Protein AF-A0A843E0F0-F1 (afdb_monomer_lite)

Secondary structure (DSSP, 8-state):
----------TTTTGGGSPPPP-B--STTS-HHHHHHHHHHT-S------S-----S-SS--HHHHHHHHH-HHHHHTS-HHHHHHHHHHHHHHHHHHHH-BB-S---EEEEE--HHHHHHHHH-S----SSPP--BSSHHHHHHHTT--TTS--EEEEE-PPTT-B----

Radius of gyration: 18.79 Å; chains: 1; bounding box: 56×52×40 Å

Sequence (171 aa):
MERCVSEPYSPYSFLEQMPPHPSFTFRDELTQEEREAVAGYQDMGFVQHKWNVTPPDATHPNCSVINSFLRFAEFREELSDADYDMCLELISLIDSAIQKSVIKDDLTVIRGLSDSRWFETFREKSIISDFAFGSFSLSPDAACRYAGLNASEQKVLVTYDPPAGSHELYM

pLDDT: mean 70.79, std 19.68, range [27.2, 95.5]

Foldseek 3Di:
DDDDDDDDDDPCVVVVPDDPDFDKQDPPPADPLLVVLVVQQPDPDPDPDDPDDDDPPDPADYVVLLLCVQADPVSLVPDDPVNNVRSVVSVVSPVVQLLSMFGQDWAKWKAKAPDCVVVVVVVPDPDDDRRGDDDTHSDLVVNCVVNVHDPPDDIDMDIDTDDGGGRGDDD

Structure (mmCIF, N/CA/C/O backbone):
data_AF-A0A843E0F0-F1
#
_entry.id   AF-A0A843E0F0-F1
#
loop_
_atom_site.group_PDB
_atom_site.id
_atom_site.type_symbol
_atom_site.label_atom_id
_atom_site.label_alt_id
_atom_site.label_comp_id
_atom_site.label_asym_id
_atom_site.label_entity_id
_atom_site.label_seq_id
_atom_site.pdbx_PDB_ins_code
_atom_site.Cartn_x
_atom_site.Cartn_y
_atom_site.Cartn_z
_atom_site.occupancy
_atom_site.B_iso_or_equiv
_atom_site.auth_seq_id
_atom_site.auth_comp_id
_atom_site.auth_asym_id
_atom_site.auth_atom_id
_atom_site.pdbx_PDB_model_num
ATOM 1 N N . MET A 1 1 ? -39.943 -34.989 -0.134 1.00 38.34 1 MET A N 1
ATOM 2 C CA . MET A 1 1 ? -39.347 -34.014 -1.073 1.00 38.34 1 MET A CA 1
ATOM 3 C C . MET A 1 1 ? -39.649 -32.633 -0.534 1.00 38.34 1 MET A C 1
ATOM 5 O O . MET A 1 1 ? -40.706 -32.088 -0.824 1.00 38.34 1 MET A O 1
ATOM 9 N N . GLU A 1 2 ? -38.773 -32.115 0.317 1.00 35.44 2 GLU A N 1
ATOM 10 C CA . GLU A 1 2 ? -38.869 -30.740 0.805 1.00 35.44 2 GLU A CA 1
ATOM 11 C C . GLU A 1 2 ? -38.176 -29.834 -0.215 1.00 35.44 2 GLU A C 1
ATOM 13 O O . GLU A 1 2 ? -37.030 -30.071 -0.599 1.00 35.44 2 GLU A O 1
ATOM 18 N N . ARG A 1 3 ? -38.918 -28.858 -0.744 1.00 31.17 3 ARG A N 1
ATOM 19 C CA . ARG A 1 3 ? -38.392 -27.858 -1.673 1.00 31.17 3 ARG A CA 1
ATOM 20 C C . ARG A 1 3 ? -37.692 -26.783 -0.851 1.00 31.17 3 ARG A C 1
ATOM 22 O O . ARG A 1 3 ? -38.354 -26.048 -0.127 1.00 31.17 3 ARG A O 1
ATOM 29 N N . CYS A 1 4 ? -36.373 -26.700 -0.986 1.00 30.55 4 CYS A N 1
ATOM 30 C CA . CYS A 1 4 ? -35.596 -25.563 -0.514 1.00 30.55 4 CYS A CA 1
ATOM 31 C C . CYS A 1 4 ? -35.974 -24.355 -1.383 1.00 30.55 4 CYS A C 1
ATOM 33 O O . CYS A 1 4 ? -35.679 -24.333 -2.580 1.00 30.55 4 CYS A O 1
ATOM 35 N N . VAL A 1 5 ? -36.708 -23.404 -0.812 1.00 36.12 5 VAL A N 1
ATOM 36 C CA . VAL A 1 5 ? -37.016 -22.127 -1.458 1.00 36.12 5 VAL A CA 1
ATOM 37 C C . VAL A 1 5 ? -35.822 -21.222 -1.181 1.00 36.12 5 VAL A C 1
ATOM 39 O O . VAL A 1 5 ? -35.651 -20.750 -0.063 1.00 36.12 5 VAL A O 1
ATOM 42 N N . SER A 1 6 ? -34.947 -21.045 -2.169 1.00 38.66 6 SER A N 1
ATOM 43 C CA . SER A 1 6 ? -33.875 -20.056 -2.093 1.00 38.66 6 SER A CA 1
ATOM 44 C C . SER A 1 6 ? -34.492 -18.667 -2.229 1.00 38.66 6 SER A C 1
ATOM 46 O O . SER A 1 6 ? -35.042 -18.340 -3.285 1.00 38.66 6 SER A O 1
ATOM 48 N N . GLU A 1 7 ? -34.422 -17.867 -1.170 1.00 36.81 7 GLU A N 1
ATOM 49 C CA . GLU A 1 7 ? -34.749 -16.446 -1.252 1.00 36.81 7 GLU A CA 1
ATOM 50 C C . GLU A 1 7 ? -33.808 -15.740 -2.245 1.00 36.81 7 GLU A C 1
ATOM 52 O O . GLU A 1 7 ? -32.638 -16.121 -2.373 1.00 36.81 7 GLU A O 1
ATOM 57 N N . PRO A 1 8 ? -34.298 -14.735 -2.990 1.00 37.34 8 PRO A N 1
ATOM 58 C CA . PRO A 1 8 ? -33.464 -13.980 -3.910 1.00 37.34 8 PRO A CA 1
ATOM 59 C C . PRO A 1 8 ? -32.398 -13.203 -3.131 1.00 37.34 8 PRO A C 1
ATOM 61 O O . PRO A 1 8 ? -32.705 -12.390 -2.263 1.00 37.34 8 PRO A O 1
ATOM 64 N N . TYR A 1 9 ? -31.136 -13.458 -3.478 1.00 41.31 9 TYR A N 1
ATOM 65 C CA . TYR A 1 9 ? -29.968 -12.717 -3.013 1.00 41.31 9 TYR A CA 1
ATOM 66 C C . TYR A 1 9 ? -30.177 -11.213 -3.246 1.00 41.31 9 TYR A C 1
ATOM 68 O O . TYR A 1 9 ? -30.185 -10.752 -4.389 1.00 41.31 9 TYR A O 1
ATOM 76 N N . SER A 1 10 ? -30.369 -10.456 -2.163 1.00 34.03 10 SER A N 1
ATOM 77 C CA . SER A 1 10 ? -30.337 -8.996 -2.197 1.00 34.03 10 SER A CA 1
ATOM 78 C C . SER A 1 10 ? -28.883 -8.554 -2.027 1.00 34.03 10 SER A C 1
ATOM 80 O O . SER A 1 10 ? -28.325 -8.740 -0.946 1.00 34.03 10 SER A O 1
ATOM 82 N N . PRO A 1 11 ? -28.245 -7.939 -3.037 1.00 35.72 11 PRO A N 1
ATOM 83 C CA . PRO A 1 11 ? -26.869 -7.457 -2.907 1.00 35.72 11 PRO A CA 1
ATOM 84 C C . PRO A 1 11 ? -26.720 -6.320 -1.876 1.00 35.72 11 PRO A C 1
ATOM 86 O O . PRO A 1 11 ? -25.601 -5.910 -1.580 1.00 35.72 11 PRO A O 1
ATOM 89 N N . TYR A 1 12 ? -27.826 -5.824 -1.306 1.00 34.12 12 TYR A N 1
ATOM 90 C CA . TYR A 1 12 ? -27.851 -4.712 -0.355 1.00 34.12 12 TYR A CA 1
ATOM 91 C C . TYR A 1 12 ? -28.014 -5.133 1.113 1.00 34.12 12 TYR A C 1
ATOM 93 O O . TYR A 1 12 ? -27.778 -4.310 1.992 1.00 34.12 12 TYR A O 1
ATOM 101 N N . SER A 1 13 ? -28.330 -6.399 1.417 1.00 34.62 13 SER A N 1
ATOM 102 C CA . SER A 1 13 ? -28.469 -6.866 2.812 1.00 34.62 13 SER A CA 1
ATOM 103 C C . SER A 1 13 ? -27.137 -6.947 3.574 1.00 34.62 13 SER A C 1
ATOM 105 O O . SER A 1 13 ? -27.127 -7.112 4.790 1.00 34.62 13 SER A O 1
ATOM 107 N N . PHE A 1 14 ? -26.004 -6.827 2.873 1.00 38.59 14 PHE A N 1
ATOM 108 C CA . PHE A 1 14 ? -24.664 -6.800 3.469 1.00 38.59 14 PHE A CA 1
ATOM 109 C C . PHE A 1 14 ? -24.290 -5.422 4.042 1.00 38.59 14 PHE A C 1
ATOM 111 O O . PHE A 1 14 ? -23.519 -5.345 4.995 1.00 38.59 14 PHE A O 1
ATOM 118 N N . LEU A 1 15 ? -24.857 -4.334 3.505 1.00 33.69 15 LEU A N 1
ATOM 119 C CA . LEU A 1 15 ? -24.570 -2.974 3.982 1.00 33.69 15 LEU A CA 1
ATOM 120 C C . LEU A 1 15 ? -25.180 -2.700 5.366 1.00 33.69 15 LEU A C 1
ATOM 122 O O . LEU A 1 15 ? -24.677 -1.857 6.098 1.00 33.69 15 LEU A O 1
ATOM 126 N N . GLU A 1 16 ? -26.214 -3.447 5.756 1.00 34.69 16 GLU A N 1
ATOM 127 C CA . GLU A 1 16 ? -26.889 -3.309 7.055 1.00 34.69 16 GLU A CA 1
ATOM 128 C C . GLU A 1 16 ? -26.212 -4.102 8.191 1.00 34.69 16 GLU A C 1
ATOM 130 O O . GLU A 1 16 ? -26.618 -3.986 9.345 1.00 34.69 16 GLU A O 1
ATOM 135 N N . GLN A 1 17 ? -25.175 -4.897 7.888 1.00 38.84 17 GLN A N 1
ATOM 136 C CA . GLN A 1 17 ? -24.438 -5.716 8.867 1.00 38.84 17 GLN A CA 1
ATOM 137 C C . GLN A 1 17 ? -22.960 -5.333 9.000 1.00 38.84 17 GLN A C 1
ATOM 139 O O . GLN A 1 17 ? -22.204 -6.033 9.679 1.00 38.84 17 GLN A O 1
ATOM 144 N N . MET A 1 18 ? -22.517 -4.246 8.360 1.00 37.69 18 MET A N 1
ATOM 145 C CA . MET A 1 18 ? -21.152 -3.780 8.570 1.00 37.69 18 MET A CA 1
ATOM 146 C C . MET A 1 18 ? -21.021 -3.253 10.007 1.00 37.69 18 MET A C 1
ATOM 148 O O . MET A 1 18 ? -21.896 -2.507 10.457 1.00 37.69 18 MET A O 1
ATOM 152 N N . PRO A 1 19 ? -19.963 -3.635 10.751 1.00 45.81 19 PRO A N 1
ATOM 153 C CA . PRO A 1 19 ? -19.666 -2.991 12.024 1.00 45.81 19 PRO A CA 1
ATOM 154 C C . PRO A 1 19 ? -19.596 -1.472 11.809 1.00 45.81 19 PRO A C 1
ATOM 156 O O . PRO A 1 19 ? -19.278 -1.040 10.694 1.00 45.81 19 PRO A O 1
ATOM 159 N N . PRO A 1 20 ? -19.917 -0.657 12.833 1.00 51.34 20 PRO A N 1
ATOM 160 C CA . PRO A 1 20 ? -19.836 0.794 12.713 1.00 51.34 20 PRO A CA 1
ATOM 161 C C . PRO A 1 20 ? -18.488 1.174 12.097 1.00 51.34 20 PRO A C 1
ATOM 163 O O . PRO A 1 20 ? -17.453 0.653 12.518 1.00 51.34 20 PRO A O 1
ATOM 166 N N . HIS A 1 21 ? -18.519 2.016 11.057 1.00 56.19 21 HIS A N 1
ATOM 167 C CA . HIS A 1 21 ? -17.302 2.496 10.409 1.00 56.19 21 HIS A CA 1
ATOM 168 C C . HIS A 1 21 ? -16.353 3.014 11.492 1.00 56.19 21 HIS A C 1
ATOM 170 O O . HIS A 1 21 ? -16.794 3.827 12.312 1.00 56.19 21 HIS A O 1
ATOM 176 N N . PRO A 1 22 ? -15.091 2.553 11.527 1.00 58.62 22 PRO A N 1
ATOM 177 C CA . PRO A 1 22 ? -14.163 3.049 12.521 1.00 58.62 22 PRO A CA 1
ATOM 178 C C . PRO A 1 22 ? -14.018 4.560 12.399 1.00 58.62 22 PRO A C 1
ATOM 180 O O . PRO A 1 22 ? -14.122 5.127 11.305 1.00 58.62 22 PRO A O 1
ATOM 183 N N . SER A 1 23 ? -13.772 5.218 13.522 1.00 58.19 23 SER A N 1
ATOM 184 C CA . SER A 1 23 ? -13.595 6.661 13.571 1.00 58.19 23 SER A CA 1
ATOM 185 C C . SER A 1 23 ? -12.235 7.017 12.971 1.00 58.19 23 SER A C 1
ATOM 187 O O . SER A 1 23 ? -11.230 7.112 13.674 1.00 58.19 23 SER A O 1
ATOM 189 N N . PHE A 1 24 ? -12.193 7.221 11.656 1.00 57.25 24 PHE A N 1
ATOM 190 C CA . PHE A 1 24 ? -11.013 7.736 10.968 1.00 57.25 24 PHE A CA 1
ATOM 191 C C . PHE A 1 24 ? -11.010 9.259 10.958 1.00 57.25 24 PHE A C 1
ATOM 193 O O . PHE A 1 24 ? -12.034 9.925 10.778 1.00 57.25 24 PHE A O 1
ATOM 200 N N . THR A 1 25 ? -9.821 9.820 11.115 1.00 51.72 25 THR A N 1
ATOM 201 C CA . THR A 1 25 ? -9.584 11.241 10.881 1.00 51.72 25 THR A CA 1
ATOM 202 C C . THR A 1 25 ? -9.408 11.441 9.372 1.00 51.72 25 THR A C 1
ATOM 204 O O . THR A 1 25 ? -8.325 11.253 8.851 1.00 51.72 25 THR A O 1
ATOM 207 N N . PHE A 1 26 ? -10.495 11.819 8.692 1.00 54.78 26 PHE A N 1
ATOM 208 C CA . PHE A 1 26 ? -10.494 12.640 7.472 1.00 54.78 26 PHE A CA 1
ATOM 209 C C . PHE A 1 26 ? -10.147 12.032 6.099 1.00 54.78 26 PHE A C 1
ATOM 211 O O . PHE A 1 26 ? -9.017 11.684 5.787 1.00 54.78 26 PHE A O 1
ATOM 218 N N . ARG A 1 27 ? -11.126 12.142 5.186 1.00 54.06 27 ARG A N 1
ATOM 219 C CA . ARG A 1 27 ? -10.893 12.284 3.736 1.00 54.06 27 ARG A CA 1
ATOM 220 C C . ARG A 1 27 ? -10.855 13.747 3.274 1.00 54.06 27 ARG A C 1
ATOM 222 O O . ARG A 1 27 ? -10.383 14.012 2.174 1.00 54.06 27 ARG A O 1
ATOM 229 N N . ASP A 1 28 ? -11.338 14.707 4.066 1.00 59.09 28 ASP A N 1
ATOM 230 C CA . ASP A 1 28 ? -11.522 16.090 3.589 1.00 59.09 28 ASP A CA 1
ATOM 231 C C . ASP A 1 28 ? -10.230 16.925 3.568 1.00 59.09 28 ASP A C 1
ATOM 233 O O . ASP A 1 28 ? -10.164 17.899 2.824 1.00 59.09 28 ASP A O 1
ATOM 237 N N . GLU A 1 29 ? -9.186 16.507 4.289 1.00 75.06 29 GLU A N 1
ATOM 238 C CA . GLU A 1 29 ? -7.884 17.198 4.386 1.00 75.06 29 GLU A CA 1
ATOM 239 C C . GLU A 1 29 ? -6.862 16.779 3.312 1.00 75.06 29 GLU A C 1
ATOM 241 O O . GLU A 1 29 ? -5.773 17.354 3.22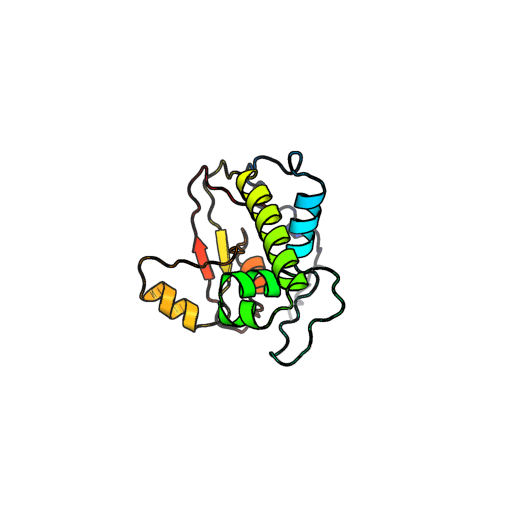8 1.00 75.06 29 GLU A O 1
ATOM 246 N N . LEU A 1 30 ? -7.203 15.793 2.476 1.00 79.88 30 LEU A N 1
ATOM 247 C CA . LEU A 1 30 ? -6.341 15.367 1.375 1.00 79.88 30 LEU A CA 1
ATOM 248 C C . LEU A 1 30 ? -6.328 16.415 0.256 1.00 79.88 30 LEU A C 1
ATOM 250 O O . LEU A 1 30 ? -7.377 16.957 -0.113 1.00 79.88 30 LEU A O 1
ATOM 254 N N . THR A 1 31 ? -5.165 16.679 -0.334 1.00 86.94 31 THR A N 1
ATOM 255 C CA . THR A 1 31 ? -5.097 17.470 -1.570 1.00 86.94 31 THR A CA 1
ATOM 256 C C . THR A 1 31 ? -5.723 16.691 -2.729 1.00 86.94 31 THR A C 1
ATOM 258 O O . THR A 1 31 ? -6.051 15.508 -2.601 1.00 86.94 31 THR A O 1
ATOM 261 N N . GLN A 1 32 ? -5.949 17.350 -3.865 1.00 83.75 32 GLN A N 1
ATOM 262 C CA . GLN A 1 32 ? -6.495 16.665 -5.036 1.00 83.75 32 GLN A CA 1
ATOM 263 C C . GLN A 1 32 ? -5.527 15.580 -5.532 1.00 83.75 32 GLN A C 1
ATOM 265 O O . GLN A 1 32 ? -5.948 14.463 -5.813 1.00 83.75 32 GLN A O 1
ATOM 270 N N . GLU A 1 33 ? -4.232 15.884 -5.536 1.00 85.44 33 GLU A N 1
ATOM 271 C CA . GLU A 1 33 ? -3.151 14.994 -5.960 1.00 85.44 33 GLU A CA 1
ATOM 272 C C . GLU A 1 33 ? -3.045 13.762 -5.050 1.00 85.44 33 GLU A C 1
ATOM 274 O O . GLU A 1 33 ? -2.896 12.642 -5.528 1.00 85.44 33 GLU A O 1
ATOM 279 N N . GLU A 1 34 ? -3.198 13.937 -3.734 1.00 83.25 34 GLU A N 1
ATOM 280 C CA . GLU A 1 34 ? -3.223 12.821 -2.780 1.00 83.25 34 GLU A CA 1
ATOM 281 C C . GLU A 1 34 ? -4.438 11.913 -2.999 1.00 83.25 34 GLU A C 1
ATOM 283 O O . GLU A 1 34 ? -4.313 10.689 -2.961 1.00 83.25 34 GLU A O 1
ATOM 288 N N . ARG A 1 35 ? -5.618 12.489 -3.268 1.00 81.38 35 ARG A N 1
ATOM 289 C CA . ARG A 1 35 ? -6.824 11.703 -3.585 1.00 81.38 35 ARG A CA 1
ATOM 290 C C . ARG A 1 35 ? -6.642 10.913 -4.874 1.00 81.38 35 ARG A C 1
ATOM 292 O O . ARG A 1 35 ? -7.035 9.750 -4.925 1.00 81.38 35 ARG A O 1
ATOM 299 N N . GLU A 1 36 ? -6.059 11.531 -5.895 1.00 82.56 36 GLU A N 1
ATOM 300 C CA . GLU A 1 36 ? -5.784 10.893 -7.182 1.00 82.56 36 GLU A CA 1
ATOM 301 C C . GLU A 1 36 ? -4.748 9.774 -7.047 1.00 82.56 36 GLU A C 1
ATOM 303 O O . GLU A 1 36 ? -4.980 8.677 -7.552 1.00 82.56 36 GLU A O 1
ATOM 308 N N . ALA A 1 37 ? -3.665 9.997 -6.297 1.00 83.56 37 ALA A N 1
ATOM 309 C CA . ALA A 1 37 ? -2.648 8.982 -6.035 1.00 83.56 37 ALA A CA 1
ATOM 310 C C . ALA A 1 37 ? -3.220 7.779 -5.268 1.00 83.56 37 ALA A C 1
ATOM 312 O O . ALA A 1 37 ? -2.994 6.631 -5.653 1.00 83.56 37 ALA A O 1
ATOM 313 N N . VAL A 1 38 ? -4.023 8.023 -4.224 1.00 82.12 38 VAL A N 1
ATOM 314 C CA . VAL A 1 38 ? -4.707 6.961 -3.468 1.00 82.12 38 VAL A CA 1
ATOM 315 C C . VAL A 1 38 ? -5.690 6.199 -4.358 1.00 82.12 38 VAL A C 1
ATOM 317 O O . VAL A 1 38 ? -5.693 4.970 -4.350 1.00 82.12 38 VAL A O 1
ATOM 320 N N . ALA A 1 39 ? -6.507 6.898 -5.150 1.00 77.75 39 ALA A N 1
ATOM 321 C CA . ALA A 1 39 ? -7.451 6.260 -6.066 1.00 77.75 39 ALA A CA 1
ATOM 322 C C . ALA A 1 39 ? -6.735 5.432 -7.148 1.00 77.75 39 ALA A C 1
ATOM 324 O O . ALA A 1 39 ? -7.177 4.331 -7.473 1.00 77.75 39 ALA A O 1
ATOM 325 N N . GLY A 1 40 ? -5.605 5.922 -7.668 1.00 75.81 40 GLY A N 1
ATOM 326 C CA . GLY A 1 40 ? -4.756 5.199 -8.619 1.00 75.81 40 GLY A CA 1
ATOM 327 C C . GLY A 1 40 ? -4.095 3.960 -8.009 1.00 75.81 40 GLY A C 1
ATOM 328 O O . GLY A 1 40 ? -3.965 2.931 -8.674 1.00 75.81 40 GLY A O 1
ATOM 329 N N . TYR A 1 41 ? -3.753 4.013 -6.719 1.00 79.38 41 TYR A N 1
ATOM 330 C CA . TYR A 1 41 ? -3.213 2.870 -5.988 1.00 79.38 41 TYR A CA 1
ATOM 331 C C . TYR A 1 41 ? -4.249 1.743 -5.799 1.00 79.38 41 TYR A C 1
ATOM 333 O O . TYR A 1 41 ? -3.876 0.576 -5.767 1.00 79.38 41 TYR A O 1
ATOM 341 N N . GLN A 1 42 ? -5.553 2.036 -5.730 1.00 66.62 42 GLN A N 1
ATOM 342 C CA . GLN A 1 42 ? -6.605 1.065 -5.365 1.00 66.62 42 GLN A CA 1
ATOM 343 C C . GLN A 1 42 ? -6.873 -0.087 -6.362 1.00 66.62 42 GLN A C 1
ATOM 345 O O . GLN A 1 42 ? -7.679 -0.959 -6.056 1.00 66.62 42 GLN A O 1
ATOM 350 N N . ASP A 1 43 ? -6.175 -0.153 -7.498 1.00 56.91 43 ASP A N 1
ATOM 351 C CA . ASP A 1 43 ? -6.247 -1.226 -8.506 1.00 56.91 43 ASP A CA 1
ATOM 352 C C . ASP A 1 43 ? -7.672 -1.510 -9.032 1.00 56.91 43 ASP A C 1
ATOM 354 O O . ASP A 1 43 ? -8.412 -2.380 -8.566 1.00 56.91 43 ASP A O 1
ATOM 358 N N . MET A 1 44 ? -8.045 -0.810 -10.106 1.00 44.44 44 MET A N 1
ATOM 359 C CA . MET A 1 44 ? -9.132 -1.237 -10.989 1.00 44.44 44 MET A CA 1
ATOM 360 C C . MET A 1 44 ? -8.671 -2.421 -11.859 1.00 44.44 44 MET A C 1
ATOM 362 O O . MET A 1 44 ? -8.434 -2.255 -13.052 1.00 44.44 44 MET A O 1
ATOM 366 N N . GLY A 1 45 ? -8.547 -3.628 -11.298 1.00 39.78 45 GLY A N 1
ATOM 367 C CA . GLY A 1 45 ? -8.313 -4.817 -12.126 1.00 39.78 45 GLY A CA 1
ATOM 368 C C . GLY A 1 45 ? -7.637 -5.987 -11.429 1.00 39.78 45 GLY A C 1
ATOM 369 O O . GLY A 1 45 ? -6.444 -6.201 -11.590 1.00 39.78 45 GLY A O 1
ATOM 370 N N . PHE A 1 46 ? -8.436 -6.814 -10.754 1.00 37.41 46 PHE A N 1
ATOM 371 C CA . PHE A 1 46 ? -8.094 -8.142 -10.225 1.00 37.41 46 PHE A CA 1
ATOM 372 C C . PHE A 1 46 ? -7.657 -9.145 -11.309 1.00 37.41 46 PHE A C 1
ATOM 374 O O . PHE A 1 46 ? -8.310 -10.163 -11.545 1.00 37.41 46 PHE A O 1
ATOM 381 N N . VAL A 1 47 ? -6.546 -8.888 -11.991 1.00 34.12 47 VAL A N 1
ATOM 382 C CA . VAL A 1 47 ? -5.983 -9.827 -12.952 1.00 34.12 47 VAL A CA 1
ATOM 383 C C . VAL A 1 47 ? -4.488 -9.962 -12.698 1.00 34.12 47 VAL A C 1
ATOM 385 O O . VAL A 1 47 ? -3.652 -9.346 -13.350 1.00 34.12 47 VAL A O 1
ATOM 388 N N . GLN A 1 48 ? -4.158 -10.824 -11.732 1.00 34.53 48 GLN A N 1
ATOM 389 C CA . GLN A 1 48 ? -2.822 -11.392 -11.586 1.00 34.53 48 GLN A CA 1
ATOM 390 C C . GLN A 1 48 ? -2.459 -12.120 -12.888 1.00 34.53 48 GLN A C 1
ATOM 392 O O . GLN A 1 48 ? -2.833 -13.277 -13.107 1.00 34.53 48 GLN A O 1
ATOM 397 N N . HIS A 1 49 ? -1.746 -11.448 -13.786 1.00 27.20 49 HIS A N 1
ATOM 398 C CA . HIS A 1 49 ? -1.163 -12.091 -14.950 1.00 27.20 49 HIS A CA 1
ATOM 399 C C . HIS A 1 49 ? 0.326 -12.323 -14.747 1.00 27.20 49 HIS A C 1
ATOM 401 O O . HIS A 1 49 ? 1.090 -11.451 -14.349 1.00 27.20 49 HIS A O 1
ATOM 407 N N . LYS A 1 50 ? 0.683 -13.583 -15.001 1.00 28.81 50 LYS A N 1
ATOM 408 C CA . LYS A 1 50 ? 2.025 -14.142 -15.095 1.00 28.81 50 LYS A CA 1
ATOM 409 C C . LYS A 1 50 ? 2.994 -13.132 -15.711 1.00 28.81 50 LYS A C 1
ATOM 411 O O . LYS A 1 50 ? 2.748 -12.639 -16.808 1.00 28.81 50 LYS A O 1
ATOM 416 N N . TRP A 1 51 ? 4.093 -12.897 -15.002 1.00 32.75 51 TRP A N 1
ATOM 417 C CA . TRP A 1 51 ? 5.218 -12.058 -15.397 1.00 32.75 51 TRP A CA 1
ATOM 418 C C . TRP A 1 51 ? 5.755 -12.479 -16.766 1.00 32.75 51 TRP A C 1
ATOM 420 O O . TRP A 1 51 ? 6.480 -13.464 -16.886 1.00 32.75 51 TRP A O 1
ATOM 430 N N . ASN A 1 52 ? 5.283 -11.776 -17.791 1.00 35.97 52 ASN A N 1
ATOM 431 C CA . ASN A 1 52 ? 5.861 -11.639 -19.124 1.00 35.97 52 ASN A CA 1
ATOM 432 C C . ASN A 1 52 ? 4.974 -10.679 -19.928 1.00 35.97 52 ASN A C 1
ATOM 434 O O . ASN A 1 52 ? 4.388 -11.078 -20.929 1.00 35.97 52 ASN A O 1
ATOM 438 N N . VAL A 1 53 ? 4.807 -9.427 -19.489 1.00 30.67 53 VAL A N 1
ATOM 439 C CA . VAL A 1 53 ? 4.202 -8.406 -20.355 1.00 30.67 53 VAL A CA 1
ATOM 440 C C . VAL A 1 53 ? 4.686 -7.017 -19.962 1.00 30.67 53 VAL A C 1
ATOM 442 O O . VAL A 1 53 ? 4.678 -6.656 -18.789 1.00 30.67 53 VAL A O 1
ATOM 445 N N . THR A 1 54 ? 5.075 -6.258 -20.980 1.00 33.66 54 THR A N 1
ATOM 446 C CA . THR A 1 54 ? 5.135 -4.797 -21.009 1.00 33.66 54 THR A CA 1
ATOM 447 C C . THR A 1 54 ? 3.924 -4.203 -20.275 1.00 33.66 54 THR A C 1
ATOM 449 O O . THR A 1 54 ? 2.806 -4.666 -20.530 1.00 33.66 54 THR A O 1
ATOM 452 N N . PRO A 1 55 ? 4.109 -3.227 -19.367 1.00 38.00 55 PRO A N 1
ATOM 453 C CA . PRO A 1 55 ? 2.987 -2.607 -18.675 1.00 38.00 55 PRO A CA 1
ATOM 454 C C . PRO A 1 55 ? 1.981 -2.059 -19.705 1.00 38.00 55 PRO A C 1
ATOM 456 O O . PRO A 1 55 ? 2.405 -1.518 -20.729 1.00 38.00 55 PRO A O 1
ATOM 459 N N . PRO A 1 56 ? 0.662 -2.248 -19.495 1.00 38.16 56 PRO A N 1
ATOM 460 C CA . PRO A 1 56 ? -0.346 -1.628 -20.351 1.00 38.16 56 PRO A CA 1
ATOM 461 C C . PRO A 1 56 ? -0.184 -0.103 -20.307 1.00 38.16 56 PRO A C 1
ATOM 463 O O . PRO A 1 56 ? 0.408 0.404 -19.357 1.00 38.16 56 PRO A O 1
ATOM 466 N N . ASP A 1 57 ? -0.733 0.605 -21.302 1.00 39.94 57 ASP A N 1
ATOM 467 C CA . ASP A 1 57 ? -0.816 2.077 -21.408 1.00 39.94 57 ASP A CA 1
ATOM 468 C C . ASP A 1 57 ? -1.612 2.722 -20.242 1.00 39.94 57 ASP A C 1
ATOM 470 O O . ASP A 1 57 ? -2.582 3.455 -20.435 1.00 39.94 57 ASP A O 1
ATOM 474 N N . ALA A 1 58 ? -1.253 2.415 -18.999 1.00 45.38 58 ALA A N 1
ATOM 475 C CA . ALA A 1 58 ? -1.723 3.073 -17.805 1.00 45.38 58 ALA A CA 1
ATOM 476 C C . ALA A 1 58 ? -0.801 4.268 -17.595 1.00 45.38 58 ALA A C 1
ATOM 478 O O . ALA A 1 58 ? 0.378 4.120 -17.291 1.00 45.38 58 ALA A O 1
ATOM 479 N N . THR A 1 59 ? -1.346 5.468 -17.755 1.00 53.66 59 THR A N 1
ATOM 480 C CA . THR A 1 59 ? -0.631 6.729 -17.535 1.00 53.66 59 THR A CA 1
ATOM 481 C C . THR A 1 59 ? -0.106 6.897 -16.102 1.00 53.66 59 THR A C 1
ATOM 483 O O . THR A 1 59 ? 0.595 7.869 -15.851 1.00 53.66 59 THR A O 1
ATOM 486 N N . HIS A 1 60 ? -0.414 5.969 -15.180 1.00 57.88 60 HIS A N 1
ATOM 487 C CA . HIS A 1 60 ? 0.078 5.944 -13.803 1.00 57.88 60 HIS A CA 1
ATOM 488 C C . HIS A 1 60 ? 0.330 4.501 -13.298 1.00 57.88 60 HIS A C 1
ATOM 490 O O . HIS A 1 60 ? -0.491 3.613 -13.551 1.00 57.88 60 HIS A O 1
ATOM 496 N N . PRO A 1 61 ? 1.423 4.261 -12.546 1.00 62.75 61 PRO A N 1
ATOM 497 C CA . PRO A 1 61 ? 1.691 3.031 -11.802 1.00 62.75 61 PRO A CA 1
ATOM 498 C C . PRO A 1 61 ? 0.526 2.616 -10.893 1.00 62.75 61 PRO A C 1
ATOM 500 O O . PRO A 1 61 ? 0.046 3.417 -10.094 1.00 62.75 61 PRO A O 1
ATOM 503 N N . ASN A 1 62 ? 0.105 1.349 -10.957 1.00 79.06 62 ASN A N 1
ATOM 504 C CA . ASN A 1 62 ? -0.854 0.779 -9.999 1.00 79.06 62 ASN A CA 1
ATOM 505 C C . ASN A 1 62 ? -0.147 0.250 -8.731 1.00 79.06 62 ASN A C 1
ATOM 507 O O . ASN A 1 62 ? 1.086 0.277 -8.631 1.00 79.06 62 ASN A O 1
ATOM 511 N N . CYS A 1 6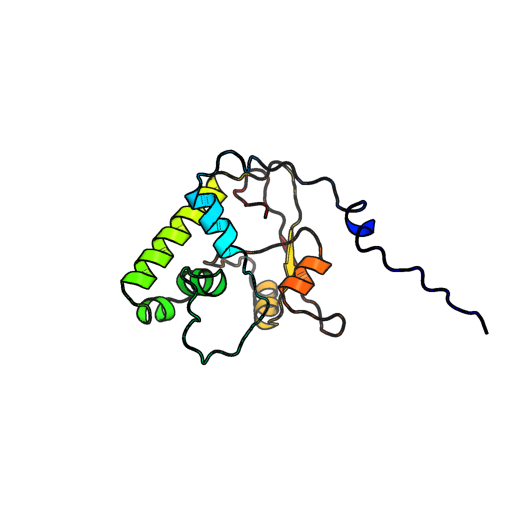3 ? -0.902 -0.286 -7.760 1.00 81.56 63 CYS A N 1
ATOM 512 C CA . CYS A 1 63 ? -0.316 -0.815 -6.519 1.00 81.56 63 CYS A CA 1
ATOM 513 C C . CYS A 1 63 ? 0.745 -1.892 -6.746 1.00 81.56 63 CYS A C 1
ATOM 515 O O . CYS A 1 63 ? 1.681 -1.991 -5.957 1.00 81.56 63 CYS A O 1
ATOM 517 N N . SER A 1 64 ? 0.631 -2.694 -7.807 1.00 81.12 64 SER A N 1
ATOM 518 C CA . SER A 1 64 ? 1.599 -3.752 -8.095 1.00 81.12 64 SER A CA 1
ATOM 519 C C . SER A 1 64 ? 2.962 -3.172 -8.468 1.00 81.12 64 SER A C 1
ATOM 521 O O . SER A 1 64 ? 3.981 -3.651 -7.964 1.00 81.12 64 SER A O 1
ATOM 523 N N . VAL A 1 65 ? 2.989 -2.115 -9.284 1.00 84.44 65 VAL A N 1
ATOM 524 C CA . VAL A 1 65 ? 4.226 -1.411 -9.654 1.00 84.44 65 VAL A CA 1
ATOM 525 C C . VAL A 1 65 ? 4.825 -0.702 -8.440 1.00 84.44 65 VAL A C 1
ATOM 527 O O . VAL A 1 65 ? 5.985 -0.946 -8.114 1.00 84.44 65 VAL A O 1
ATOM 530 N N . ILE A 1 66 ? 4.029 0.084 -7.705 1.00 89.94 66 ILE A N 1
ATOM 531 C CA . ILE A 1 66 ? 4.494 0.812 -6.511 1.00 89.94 66 ILE A CA 1
ATOM 532 C C . ILE A 1 66 ? 5.035 -0.147 -5.441 1.00 89.94 66 ILE A C 1
ATOM 534 O O . ILE A 1 66 ? 6.122 0.051 -4.898 1.00 89.94 66 ILE A O 1
ATOM 538 N N . ASN A 1 67 ? 4.325 -1.242 -5.166 1.00 89.62 67 ASN A N 1
ATOM 539 C CA . ASN A 1 67 ? 4.773 -2.216 -4.175 1.00 89.62 67 ASN A CA 1
ATOM 540 C C . ASN A 1 67 ? 6.019 -2.985 -4.632 1.00 89.62 67 ASN A C 1
ATOM 542 O O . ASN A 1 67 ? 6.834 -3.366 -3.791 1.00 89.62 67 ASN A O 1
ATOM 546 N N . SER A 1 68 ? 6.184 -3.226 -5.936 1.00 88.50 68 SER A N 1
ATOM 547 C CA . SER A 1 68 ? 7.400 -3.848 -6.477 1.00 88.50 68 SER A CA 1
ATOM 548 C C . SER A 1 68 ? 8.592 -2.900 -6.384 1.00 88.50 68 SER A C 1
ATOM 550 O O . SER A 1 68 ? 9.649 -3.319 -5.917 1.00 88.50 68 SER A O 1
ATOM 552 N N . PHE A 1 69 ? 8.394 -1.618 -6.708 1.00 91.00 69 PHE A N 1
ATOM 553 C CA . PHE A 1 69 ? 9.391 -0.559 -6.542 1.00 91.00 69 PHE A CA 1
ATOM 554 C C . PHE A 1 69 ? 9.912 -0.475 -5.104 1.00 91.00 69 PHE A C 1
ATOM 556 O O . PHE A 1 69 ? 11.116 -0.338 -4.878 1.00 91.00 69 PHE A O 1
ATOM 563 N N . LEU A 1 70 ? 9.018 -0.586 -4.119 1.00 91.38 70 LEU A N 1
ATOM 564 C CA . LEU A 1 70 ? 9.380 -0.555 -2.702 1.00 91.38 70 LEU A CA 1
ATOM 565 C C . LEU A 1 70 ? 10.112 -1.830 -2.247 1.00 91.38 70 LEU A C 1
ATOM 567 O O . LEU A 1 70 ? 11.050 -1.748 -1.452 1.00 91.38 70 LEU A O 1
ATOM 571 N N . ARG A 1 71 ? 9.718 -3.006 -2.753 1.00 89.19 71 ARG A N 1
ATOM 572 C CA . ARG A 1 71 ? 10.241 -4.307 -2.294 1.00 89.19 71 ARG A CA 1
ATOM 573 C C . ARG A 1 71 ? 11.548 -4.737 -2.952 1.00 89.19 71 ARG A C 1
ATOM 575 O O . ARG A 1 71 ? 12.358 -5.372 -2.280 1.00 89.19 71 ARG A O 1
ATOM 582 N N . PHE A 1 72 ? 11.745 -4.446 -4.235 1.00 88.94 72 PHE A N 1
ATOM 583 C CA . PHE A 1 72 ? 12.809 -5.053 -5.038 1.00 88.94 72 PHE A CA 1
ATOM 584 C C . PHE A 1 72 ? 13.724 -3.982 -5.624 1.00 88.94 72 PHE A C 1
ATOM 586 O O . PHE A 1 72 ? 13.272 -3.075 -6.319 1.00 88.94 72 PHE A O 1
ATOM 593 N N . ALA A 1 73 ? 15.022 -4.077 -5.334 1.00 90.56 73 ALA A N 1
ATOM 594 C CA . ALA A 1 73 ? 15.998 -3.118 -5.842 1.00 90.56 73 ALA A CA 1
ATOM 595 C C . ALA A 1 73 ? 16.205 -3.280 -7.347 1.00 90.56 73 ALA A C 1
ATOM 597 O O . ALA A 1 73 ? 16.262 -2.292 -8.066 1.00 90.56 73 ALA A O 1
ATOM 598 N N . GLU A 1 74 ? 16.211 -4.525 -7.803 1.00 88.25 74 GLU A N 1
ATOM 599 C CA . GLU A 1 74 ? 16.374 -4.933 -9.192 1.00 88.25 74 GLU A CA 1
ATOM 600 C C . GLU A 1 74 ? 15.248 -4.371 -10.066 1.00 88.25 74 GLU A C 1
ATOM 602 O O . GLU A 1 74 ? 15.495 -3.913 -11.174 1.00 88.25 74 GLU A O 1
ATOM 607 N N . PHE A 1 75 ? 14.021 -4.303 -9.535 1.00 87.06 75 PHE A N 1
ATOM 608 C CA . PHE A 1 75 ? 12.897 -3.691 -10.246 1.00 87.06 75 PHE A CA 1
ATOM 609 C C . PHE A 1 75 ? 13.150 -2.209 -10.544 1.00 87.06 75 PHE A C 1
ATOM 611 O O . PHE A 1 75 ? 12.780 -1.725 -11.606 1.00 87.06 75 PHE A O 1
ATOM 618 N N . ARG A 1 76 ? 13.812 -1.483 -9.632 1.00 88.94 76 ARG A N 1
ATOM 619 C CA . ARG A 1 76 ? 14.136 -0.061 -9.828 1.00 88.94 76 ARG A CA 1
ATOM 620 C C . ARG A 1 76 ? 15.178 0.153 -10.923 1.00 88.94 76 ARG A C 1
ATOM 622 O O . ARG A 1 76 ? 15.142 1.185 -11.579 1.00 88.94 76 ARG A O 1
ATOM 629 N N . GLU A 1 77 ? 16.080 -0.807 -11.115 1.00 87.81 77 GLU A N 1
ATOM 630 C CA . GLU A 1 77 ? 17.124 -0.756 -12.147 1.00 87.81 77 GLU A CA 1
ATOM 631 C C . GLU A 1 77 ? 16.565 -0.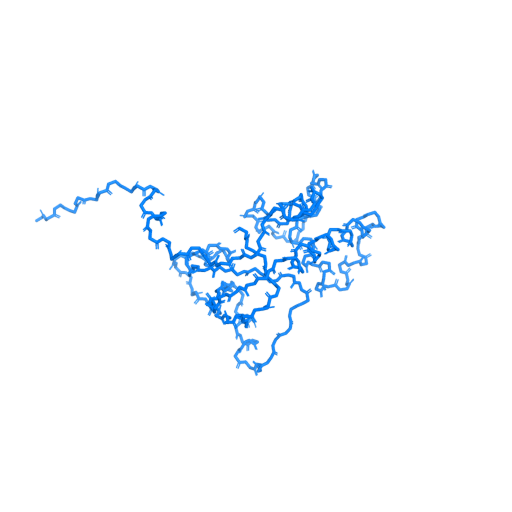980 -13.562 1.00 87.81 77 GLU A C 1
ATOM 633 O O . GLU A 1 77 ? 17.196 -0.585 -14.540 1.00 87.81 77 GLU A O 1
ATOM 638 N N . GLU A 1 78 ? 15.385 -1.596 -13.677 1.00 86.31 78 GLU A N 1
ATOM 639 C CA . GLU A 1 78 ? 14.711 -1.859 -14.955 1.00 86.31 78 GLU A CA 1
ATOM 640 C C . GLU A 1 78 ? 13.803 -0.707 -15.423 1.00 86.31 78 GLU A C 1
ATOM 642 O O . GLU A 1 78 ? 13.346 -0.713 -16.569 1.00 86.31 78 GLU A O 1
ATOM 647 N N . LEU A 1 79 ? 13.530 0.276 -14.561 1.00 82.19 79 LEU A N 1
ATOM 648 C CA . LEU A 1 79 ? 12.668 1.411 -14.886 1.00 82.19 79 LEU A CA 1
ATOM 649 C C . LEU A 1 79 ? 13.399 2.472 -15.710 1.00 82.19 79 LEU A C 1
ATOM 651 O O . LEU A 1 79 ? 14.603 2.684 -15.573 1.00 82.19 79 LEU A O 1
ATOM 655 N N . SER A 1 80 ? 12.642 3.186 -16.544 1.00 86.81 80 SER A N 1
ATOM 656 C CA . SER A 1 80 ? 13.127 4.439 -17.119 1.00 86.81 80 SER A CA 1
ATOM 657 C C . SER A 1 80 ? 13.231 5.519 -16.034 1.00 86.81 80 SER A C 1
ATOM 659 O O . SER A 1 80 ? 12.502 5.465 -15.044 1.00 86.81 80 SER A O 1
ATOM 661 N N . ASP A 1 81 ? 14.076 6.537 -16.237 1.00 89.88 81 ASP A N 1
ATOM 662 C CA . ASP A 1 81 ? 14.185 7.672 -15.302 1.00 89.88 81 ASP A CA 1
ATOM 663 C C . ASP A 1 81 ? 12.813 8.325 -15.038 1.00 89.88 81 ASP A C 1
ATOM 665 O O . ASP A 1 81 ? 12.479 8.655 -13.904 1.00 89.88 81 ASP A O 1
ATOM 669 N N . ALA A 1 82 ? 11.976 8.439 -16.077 1.00 85.56 82 ALA A N 1
ATOM 670 C CA . ALA A 1 82 ? 10.632 9.001 -15.963 1.00 85.56 82 ALA A CA 1
ATOM 671 C C . ALA A 1 82 ? 9.696 8.132 -15.102 1.00 85.56 82 ALA A C 1
ATOM 673 O O . ALA A 1 82 ? 8.964 8.661 -14.267 1.00 85.56 82 ALA A O 1
ATOM 674 N N . ASP A 1 83 ? 9.728 6.806 -15.274 1.00 85.00 83 ASP A N 1
ATOM 675 C CA . ASP A 1 83 ? 8.919 5.883 -14.465 1.00 85.00 83 ASP A CA 1
ATOM 676 C C . ASP A 1 83 ? 9.404 5.824 -13.015 1.00 85.00 83 ASP A C 1
ATOM 678 O O . ASP A 1 83 ? 8.601 5.693 -12.088 1.00 85.00 83 ASP A O 1
ATOM 682 N N . TYR A 1 84 ? 10.717 5.937 -12.817 1.00 89.12 84 TYR A N 1
ATOM 683 C CA . TYR A 1 84 ? 11.339 5.998 -11.504 1.00 89.12 84 TYR A CA 1
ATOM 684 C C . TYR A 1 84 ? 10.883 7.244 -10.734 1.00 89.12 84 TYR A C 1
ATOM 686 O O . TYR A 1 84 ? 10.385 7.122 -9.612 1.00 89.12 84 TYR A O 1
ATOM 694 N N . ASP A 1 85 ? 10.983 8.425 -11.351 1.00 90.31 85 ASP A N 1
ATOM 695 C CA . ASP A 1 85 ? 10.558 9.693 -10.748 1.00 90.31 85 ASP A CA 1
ATOM 696 C C . ASP A 1 85 ? 9.052 9.700 -10.447 1.00 90.31 85 ASP A C 1
ATOM 698 O O . ASP A 1 85 ? 8.633 10.096 -9.358 1.00 90.31 85 ASP A O 1
ATOM 702 N N . MET A 1 86 ? 8.237 9.170 -11.363 1.00 89.00 86 MET A N 1
ATOM 703 C CA . MET A 1 86 ? 6.795 9.022 -11.162 1.00 89.00 86 MET A CA 1
ATOM 704 C C . MET A 1 86 ? 6.461 8.091 -9.985 1.00 89.00 86 MET A C 1
ATOM 706 O O . MET A 1 86 ? 5.552 8.380 -9.204 1.00 89.00 86 MET A O 1
ATOM 710 N N . CYS A 1 87 ? 7.189 6.979 -9.816 1.00 89.12 87 CYS A N 1
ATOM 711 C CA . CYS A 1 87 ? 7.009 6.104 -8.656 1.00 89.12 87 CYS A CA 1
ATOM 712 C C . CYS A 1 87 ? 7.344 6.832 -7.349 1.00 89.12 87 CYS A C 1
ATOM 714 O O . CYS A 1 87 ? 6.592 6.710 -6.382 1.00 89.12 87 CYS A O 1
ATOM 716 N N . LEU A 1 88 ? 8.438 7.601 -7.313 1.00 94.00 88 LEU A N 1
ATOM 717 C CA . LEU A 1 88 ? 8.817 8.384 -6.134 1.00 94.00 88 LEU A CA 1
ATOM 718 C C . LEU A 1 88 ? 7.759 9.427 -5.765 1.00 94.00 88 LEU A C 1
ATOM 720 O O . LEU A 1 88 ? 7.417 9.558 -4.588 1.00 94.00 88 LEU A O 1
ATOM 724 N N . GLU A 1 89 ? 7.222 10.139 -6.754 1.00 92.94 89 GLU A N 1
ATOM 725 C CA . GLU A 1 89 ? 6.158 11.122 -6.548 1.00 92.94 89 GLU A CA 1
ATOM 726 C C . GLU A 1 89 ? 4.897 10.468 -5.968 1.00 92.94 89 GLU A C 1
ATOM 728 O O . GLU A 1 89 ? 4.394 10.899 -4.928 1.00 92.94 89 GLU A O 1
ATOM 733 N N . LEU A 1 90 ? 4.427 9.375 -6.577 1.00 90.81 90 LEU A N 1
ATOM 734 C CA . LEU A 1 90 ? 3.250 8.648 -6.098 1.00 90.81 90 LEU A CA 1
ATOM 735 C C . LEU A 1 90 ? 3.446 8.091 -4.686 1.00 90.81 90 LEU A C 1
ATOM 737 O O . LEU A 1 90 ? 2.544 8.206 -3.858 1.00 90.81 90 LEU A O 1
ATOM 741 N N . ILE A 1 91 ? 4.620 7.530 -4.382 1.00 93.75 91 ILE A N 1
ATOM 742 C CA . ILE A 1 91 ? 4.954 7.052 -3.033 1.00 93.75 91 ILE A CA 1
ATOM 743 C C . ILE A 1 91 ? 4.881 8.205 -2.031 1.00 93.75 91 ILE A C 1
ATOM 745 O O . ILE A 1 91 ? 4.292 8.036 -0.965 1.00 93.75 91 ILE A O 1
ATOM 749 N N . SER A 1 92 ? 5.424 9.375 -2.376 1.00 95.50 92 SER A N 1
ATOM 750 C CA . SER A 1 92 ? 5.380 10.552 -1.506 1.00 95.50 92 SER A CA 1
ATOM 751 C C . SER A 1 92 ? 3.951 11.044 -1.255 1.00 95.50 92 SER A C 1
ATOM 753 O O . SER A 1 92 ? 3.636 11.439 -0.134 1.00 95.50 92 SER A O 1
ATOM 755 N N . LEU A 1 93 ? 3.086 11.038 -2.273 1.00 90.81 93 LEU A N 1
ATOM 756 C CA . LEU A 1 93 ? 1.680 11.439 -2.141 1.00 90.81 93 LEU A CA 1
ATOM 757 C C . LEU A 1 93 ? 0.879 10.439 -1.298 1.00 90.81 93 LEU A C 1
ATOM 759 O O . LEU A 1 93 ? 0.100 10.846 -0.436 1.00 90.81 93 LEU A O 1
ATOM 763 N N . ILE A 1 94 ? 1.092 9.137 -1.509 1.00 90.00 94 ILE A N 1
ATOM 764 C CA . ILE A 1 94 ? 0.432 8.075 -0.738 1.00 90.00 94 ILE A CA 1
ATOM 765 C C . ILE A 1 94 ? 0.886 8.111 0.723 1.00 90.00 94 ILE A C 1
ATOM 767 O O . ILE A 1 94 ? 0.041 8.071 1.615 1.00 90.00 94 ILE A O 1
ATOM 771 N N . ASP A 1 95 ? 2.191 8.230 0.984 1.00 92.50 95 ASP A N 1
ATOM 772 C CA . ASP A 1 95 ? 2.711 8.348 2.349 1.00 92.50 95 ASP A CA 1
ATOM 773 C C . ASP A 1 95 ? 2.143 9.594 3.035 1.00 92.50 95 ASP A C 1
ATOM 775 O O . ASP A 1 95 ? 1.593 9.489 4.127 1.00 92.50 95 ASP A O 1
ATOM 779 N N . SER A 1 96 ? 2.144 10.750 2.360 1.00 91.75 96 SER A N 1
ATOM 780 C CA . SER A 1 96 ? 1.525 11.977 2.883 1.00 91.75 96 SER A CA 1
ATOM 781 C C . SER A 1 96 ? 0.044 11.779 3.237 1.00 91.75 96 SER A C 1
ATOM 783 O O . SER A 1 96 ? -0.397 12.188 4.314 1.00 91.75 96 SER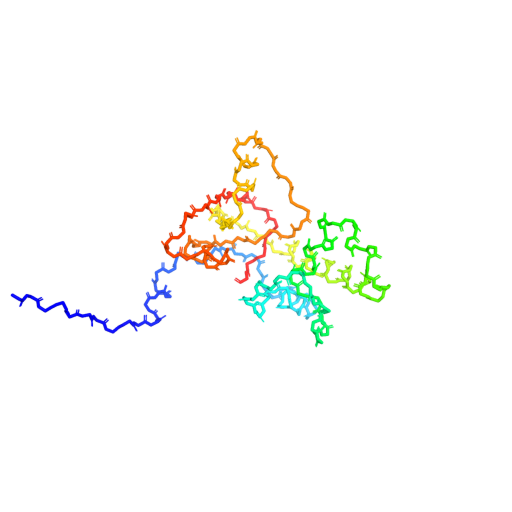 A O 1
ATOM 785 N N . ALA A 1 97 ? -0.727 11.093 2.385 1.00 87.44 97 ALA A N 1
ATOM 786 C CA . ALA A 1 97 ? -2.126 10.774 2.661 1.00 87.44 97 ALA A CA 1
ATOM 787 C C . ALA A 1 97 ? -2.290 9.854 3.886 1.00 87.44 97 ALA A C 1
ATOM 789 O O . ALA A 1 97 ? -3.178 10.081 4.710 1.00 87.44 97 ALA A O 1
ATOM 790 N N . ILE A 1 98 ? -1.420 8.848 4.038 1.00 87.62 98 ILE A N 1
ATOM 791 C CA . ILE A 1 98 ? -1.394 7.954 5.205 1.00 87.62 98 ILE A CA 1
ATOM 792 C C . ILE A 1 98 ? -1.052 8.742 6.474 1.00 87.62 98 ILE A C 1
ATOM 794 O O . ILE A 1 98 ? -1.758 8.613 7.470 1.00 87.62 98 ILE A O 1
ATOM 798 N N . GLN A 1 99 ? -0.047 9.623 6.442 1.00 88.12 99 GLN A N 1
ATOM 799 C CA . GLN A 1 99 ? 0.337 10.440 7.601 1.00 88.12 99 GLN A CA 1
ATOM 800 C C . GLN A 1 99 ? -0.800 11.358 8.087 1.00 88.12 99 GLN A C 1
ATOM 802 O O . GLN A 1 99 ? -0.887 11.662 9.278 1.00 88.12 99 GLN A O 1
ATOM 807 N N . LYS A 1 100 ? -1.708 11.778 7.199 1.00 83.50 100 LYS A N 1
ATOM 808 C CA . LYS A 1 100 ? -2.891 12.580 7.562 1.00 83.50 100 LYS A CA 1
ATOM 809 C C . LYS A 1 100 ? -4.043 11.751 8.134 1.00 83.50 100 LYS A C 1
ATOM 811 O O . LYS A 1 100 ? -4.913 12.306 8.802 1.00 83.50 100 LYS A O 1
ATOM 816 N N . SER A 1 101 ? -4.049 10.439 7.907 1.00 82.81 101 SER A N 1
ATOM 817 C CA . SER A 1 101 ? -5.109 9.539 8.354 1.00 82.81 101 SER A CA 1
ATOM 818 C C . SER A 1 101 ? -4.676 8.760 9.588 1.00 82.81 101 SER A C 1
ATOM 820 O O . SER A 1 101 ? -3.758 7.949 9.549 1.00 82.81 101 SER A O 1
ATOM 822 N N . VAL A 1 102 ? -5.367 8.990 10.702 1.00 82.38 102 VAL A N 1
ATOM 823 C CA . VAL A 1 102 ? -5.071 8.338 11.985 1.00 82.38 102 VAL A CA 1
ATOM 824 C C . VAL A 1 102 ? -6.262 7.505 12.435 1.00 82.38 102 VAL A C 1
ATOM 826 O O . VAL A 1 102 ? -7.395 8.007 12.449 1.00 82.38 102 VAL A O 1
ATOM 829 N N . ILE A 1 103 ? -5.995 6.260 12.840 1.00 78.50 103 ILE A N 1
ATOM 830 C CA . ILE A 1 103 ? -6.962 5.392 13.519 1.00 78.50 103 ILE A CA 1
ATOM 831 C C . ILE A 1 103 ? -7.131 5.861 14.966 1.00 78.50 103 ILE A C 1
ATOM 833 O O . ILE A 1 103 ? -6.161 5.938 15.723 1.00 78.50 103 ILE A O 1
ATOM 837 N N . LYS A 1 104 ? -8.372 6.145 15.371 1.00 78.88 104 LYS A N 1
ATOM 838 C CA . LYS A 1 104 ? -8.694 6.544 16.753 1.00 78.88 104 LYS A CA 1
ATOM 839 C C . LYS A 1 104 ? -9.148 5.392 17.643 1.00 78.88 104 LYS A C 1
ATOM 841 O O . LYS A 1 104 ? -9.063 5.515 18.861 1.00 78.88 104 LYS A O 1
ATOM 846 N N . ASP A 1 105 ? -9.626 4.318 17.032 1.00 79.62 105 ASP A N 1
ATOM 847 C CA . ASP A 1 105 ? -10.248 3.190 17.715 1.00 79.62 105 ASP A CA 1
ATOM 848 C C . ASP A 1 105 ? -9.327 1.969 17.688 1.00 79.62 105 ASP A C 1
ATOM 850 O O . ASP A 1 105 ? -8.545 1.796 16.757 1.00 79.62 105 ASP A O 1
ATOM 854 N N . ASP A 1 106 ? -9.448 1.085 18.675 1.00 81.25 106 ASP A N 1
ATOM 855 C CA . ASP A 1 106 ? -8.812 -0.227 18.585 1.00 81.25 106 ASP A CA 1
ATOM 856 C C . ASP A 1 106 ? -9.491 -1.029 17.467 1.00 81.25 106 ASP A C 1
ATOM 858 O O . ASP A 1 106 ? -10.716 -1.194 17.449 1.00 81.25 106 ASP A O 1
ATOM 862 N N . LEU A 1 107 ? -8.697 -1.520 16.517 1.00 84.31 107 LEU A N 1
ATOM 863 C CA . LEU A 1 107 ? -9.185 -2.269 15.365 1.00 84.31 107 LEU A CA 1
ATOM 864 C C . LEU A 1 107 ? -8.397 -3.556 15.198 1.00 84.31 107 LEU A C 1
ATOM 866 O O . LEU A 1 107 ? -7.199 -3.589 15.442 1.00 84.31 107 LEU A O 1
ATOM 870 N N . THR A 1 108 ? -9.078 -4.583 14.699 1.00 85.62 108 THR A N 1
ATOM 871 C CA . THR A 1 108 ? -8.444 -5.778 14.147 1.00 85.62 108 THR A CA 1
ATOM 872 C C . THR A 1 108 ? -8.651 -5.760 12.645 1.00 85.62 108 THR A C 1
ATOM 874 O O . THR A 1 108 ? -9.785 -5.785 12.158 1.00 85.62 108 THR A O 1
ATOM 877 N N . VAL A 1 109 ? -7.555 -5.731 11.898 1.00 86.81 109 VAL A N 1
ATOM 878 C CA . VAL A 1 109 ? -7.558 -5.814 10.439 1.00 86.81 109 VAL A CA 1
ATOM 879 C C . VAL A 1 109 ? -7.000 -7.157 9.980 1.00 86.81 109 VAL A C 1
ATOM 881 O O . VAL A 1 109 ? -6.2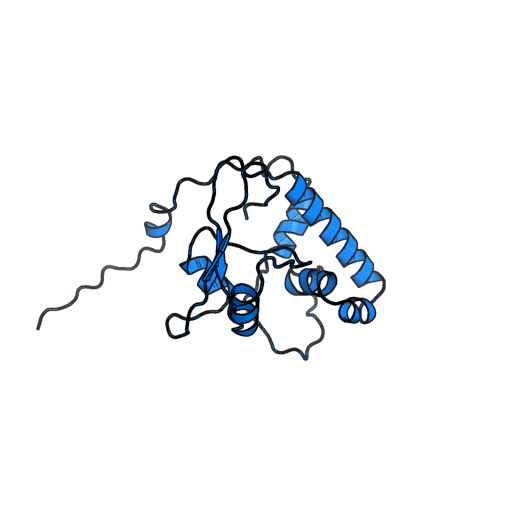62 -7.837 10.690 1.00 86.81 109 VAL A O 1
ATOM 884 N N . ILE A 1 110 ? -7.393 -7.573 8.782 1.00 87.06 110 ILE A N 1
ATOM 885 C CA . ILE A 1 110 ? -7.185 -8.926 8.273 1.00 87.06 110 ILE A CA 1
ATOM 886 C C . ILE A 1 110 ? -6.536 -8.853 6.898 1.00 87.06 110 ILE A C 1
ATOM 888 O O . ILE A 1 110 ? -7.040 -8.187 5.994 1.00 87.06 110 ILE A O 1
ATOM 892 N N . ARG A 1 111 ? -5.447 -9.596 6.710 1.00 86.00 111 ARG A N 1
ATOM 893 C CA . ARG A 1 111 ? -4.801 -9.804 5.413 1.00 86.00 111 ARG A CA 1
ATOM 894 C C . ARG A 1 111 ? -4.971 -11.252 4.979 1.00 86.00 111 ARG A C 1
ATOM 896 O O . ARG A 1 111 ? -4.681 -12.175 5.738 1.00 86.00 111 ARG A O 1
ATOM 903 N N . GLY A 1 112 ? -5.434 -11.450 3.748 1.00 83.69 112 GLY A N 1
ATOM 904 C CA . GLY A 1 112 ? -5.418 -12.759 3.105 1.00 83.69 112 GLY A CA 1
ATOM 905 C C . GLY A 1 112 ? -4.051 -13.028 2.484 1.00 83.69 112 GLY A C 1
ATOM 906 O O . GLY A 1 112 ? -3.448 -12.127 1.898 1.00 83.69 112 GLY A O 1
ATOM 907 N N . LEU A 1 113 ? -3.565 -14.262 2.600 1.00 79.88 113 LEU A N 1
ATOM 908 C CA . LEU A 1 113 ? -2.317 -14.707 1.987 1.00 79.88 113 LEU A CA 1
ATOM 909 C C . LEU A 1 113 ? -2.599 -15.860 1.024 1.00 79.88 113 LEU A C 1
ATOM 911 O O . LEU A 1 113 ? -3.086 -16.908 1.441 1.00 79.88 113 LEU A O 1
ATOM 915 N N . SER A 1 114 ? -2.266 -15.678 -0.253 1.00 73.50 114 SER A N 1
ATOM 916 C CA . SER A 1 114 ? -2.349 -16.736 -1.269 1.00 73.50 114 SER A CA 1
ATOM 917 C C . SER A 1 114 ? -1.075 -17.564 -1.409 1.00 73.50 114 SER A C 1
ATOM 919 O O . SER A 1 114 ? -1.115 -18.667 -1.946 1.00 73.50 114 SER A O 1
ATOM 921 N N . ASP A 1 115 ? 0.052 -17.072 -0.896 1.00 71.31 115 ASP A N 1
ATOM 922 C CA . ASP A 1 115 ? 1.339 -17.763 -0.950 1.00 71.31 115 ASP A CA 1
ATOM 923 C C . ASP A 1 115 ? 1.711 -18.334 0.424 1.00 71.31 115 ASP A C 1
ATOM 925 O O . ASP A 1 115 ? 1.964 -17.601 1.385 1.00 71.31 115 ASP A O 1
ATOM 929 N N . SER A 1 116 ? 1.790 -19.664 0.507 1.00 66.12 116 SER A N 1
ATOM 930 C CA . SER A 1 116 ? 2.134 -20.398 1.728 1.00 66.12 116 SER A CA 1
ATOM 931 C C . SER A 1 116 ? 3.538 -20.085 2.259 1.00 66.12 116 SER A C 1
ATOM 933 O O . SER A 1 116 ? 3.810 -20.321 3.433 1.00 66.12 116 SER A O 1
ATOM 935 N N . ARG A 1 117 ? 4.440 -19.514 1.449 1.00 68.06 117 ARG A N 1
ATOM 936 C CA . ARG A 1 117 ? 5.772 -19.082 1.917 1.00 68.06 117 ARG A CA 1
ATOM 937 C C . ARG A 1 117 ? 5.688 -17.931 2.916 1.00 68.06 117 ARG A C 1
ATOM 939 O O . ARG A 1 117 ? 6.490 -17.860 3.849 1.00 68.06 117 ARG A O 1
ATOM 946 N N . TRP A 1 118 ? 4.698 -17.051 2.756 1.00 69.88 118 TRP A N 1
ATOM 947 C CA . TRP A 1 118 ? 4.439 -16.006 3.742 1.00 69.88 118 TRP A CA 1
ATOM 948 C C . TRP A 1 118 ? 3.962 -16.611 5.056 1.00 69.88 118 TRP A C 1
ATOM 950 O O . TRP A 1 118 ? 4.428 -16.186 6.107 1.00 69.88 118 TRP A O 1
ATOM 960 N N . PHE A 1 119 ? 3.115 -17.642 5.010 1.00 68.44 119 PHE A N 1
ATOM 961 C CA . PHE A 1 119 ? 2.640 -18.328 6.213 1.00 68.44 119 PHE A CA 1
ATOM 962 C C . PHE A 1 119 ? 3.785 -18.899 7.057 1.00 68.44 119 PHE A C 1
ATOM 964 O O . PHE A 1 119 ? 3.837 -18.636 8.255 1.00 68.44 119 PHE A O 1
ATOM 971 N N . GLU A 1 120 ? 4.736 -19.610 6.443 1.00 71.38 120 GLU A N 1
ATOM 972 C CA . GLU A 1 120 ? 5.898 -20.123 7.184 1.00 71.38 120 GLU A CA 1
ATOM 973 C C . GLU A 1 120 ? 6.752 -18.978 7.747 1.00 71.38 120 GLU A C 1
ATOM 975 O O . GLU A 1 120 ? 7.199 -19.038 8.889 1.00 71.38 120 GLU A O 1
ATOM 980 N N . THR A 1 121 ? 6.876 -17.868 7.013 1.00 71.19 121 THR A N 1
ATOM 981 C CA . THR A 1 121 ? 7.560 -16.669 7.519 1.00 71.19 121 THR A CA 1
ATOM 982 C C . THR A 1 121 ? 6.861 -16.093 8.759 1.00 71.19 121 THR A C 1
ATOM 984 O O . THR A 1 121 ? 7.540 -15.780 9.735 1.00 71.19 121 THR A O 1
ATOM 987 N N . PHE A 1 122 ? 5.524 -15.988 8.753 1.00 72.25 122 PHE A N 1
ATOM 988 C CA . PHE A 1 122 ? 4.716 -15.557 9.910 1.00 72.25 122 PHE A CA 1
ATOM 989 C C . PHE A 1 122 ? 4.807 -16.523 11.087 1.00 72.25 122 PHE A C 1
ATOM 991 O O . PHE A 1 122 ? 4.743 -16.100 12.237 1.00 72.25 122 PHE A O 1
ATOM 998 N N . ARG A 1 123 ? 4.965 -17.816 10.812 1.00 73.88 123 ARG A N 1
ATOM 999 C CA . ARG A 1 123 ? 5.078 -18.846 11.841 1.00 73.88 123 ARG A CA 1
ATOM 1000 C C . ARG A 1 123 ? 6.448 -18.855 12.520 1.00 73.88 123 ARG A C 1
ATOM 1002 O O . ARG A 1 123 ? 6.527 -19.112 13.719 1.00 73.88 123 ARG A O 1
ATOM 1009 N N . GLU A 1 124 ? 7.516 -18.629 11.762 1.00 77.56 124 GLU A N 1
ATOM 1010 C CA . GLU A 1 124 ? 8.895 -18.738 12.251 1.00 77.56 124 GLU A CA 1
ATOM 1011 C C . GLU A 1 124 ? 9.440 -17.433 12.839 1.00 77.56 124 GLU A C 1
ATOM 1013 O O . GLU A 1 124 ? 10.300 -17.468 13.722 1.00 77.56 124 GLU A O 1
ATOM 1018 N N . LYS A 1 125 ? 8.969 -16.274 12.361 1.00 73.56 125 LYS A N 1
ATOM 1019 C CA . LYS A 1 125 ? 9.479 -14.966 12.786 1.00 73.56 125 LYS A CA 1
ATOM 1020 C C . LYS A 1 125 ? 8.568 -14.310 13.814 1.00 73.56 125 LYS A C 1
ATOM 1022 O O . LYS A 1 125 ? 7.356 -14.271 13.658 1.00 73.56 125 LYS A O 1
ATOM 1027 N N . SER A 1 126 ? 9.178 -13.698 14.827 1.00 73.19 126 SER A N 1
ATOM 1028 C CA . SER A 1 126 ? 8.472 -12.863 15.805 1.00 73.19 126 SER A CA 1
ATOM 1029 C C . SER A 1 126 ? 8.126 -11.470 15.273 1.00 73.19 126 SER A C 1
ATOM 1031 O O . SER A 1 126 ? 7.205 -10.839 15.782 1.00 73.19 126 SER A O 1
ATOM 1033 N N . ILE A 1 127 ? 8.869 -10.977 14.276 1.00 80.44 127 ILE A N 1
ATOM 1034 C CA . ILE A 1 127 ? 8.680 -9.659 13.661 1.00 80.44 127 ILE A CA 1
ATOM 1035 C C . ILE A 1 127 ? 8.873 -9.792 12.150 1.00 80.44 127 ILE A C 1
ATOM 1037 O O . ILE A 1 127 ? 9.855 -10.381 11.687 1.00 80.44 127 ILE A O 1
ATOM 1041 N N . ILE A 1 128 ? 7.941 -9.225 11.385 1.00 80.38 128 ILE A N 1
ATOM 1042 C CA . ILE A 1 128 ? 7.997 -9.148 9.925 1.00 80.38 128 ILE A CA 1
ATOM 1043 C C . ILE A 1 128 ? 7.907 -7.688 9.514 1.00 80.38 128 ILE A C 1
ATOM 1045 O O . ILE A 1 128 ? 7.066 -6.946 10.012 1.00 80.38 128 ILE A O 1
ATOM 1049 N N . SER A 1 129 ? 8.772 -7.302 8.584 1.00 82.69 129 SER A N 1
ATOM 1050 C CA . SER A 1 129 ? 8.759 -5.990 7.949 1.00 82.69 129 SER A CA 1
ATOM 1051 C C . SER A 1 129 ? 8.494 -6.182 6.459 1.00 82.69 129 SER A C 1
ATOM 1053 O O . SER A 1 129 ? 9.182 -6.967 5.806 1.00 82.69 129 SER A O 1
ATOM 1055 N N . ASP A 1 130 ? 7.484 -5.489 5.940 1.00 85.00 130 ASP A N 1
ATOM 1056 C CA . ASP A 1 130 ? 7.198 -5.357 4.510 1.00 85.00 130 ASP A CA 1
ATOM 1057 C C . ASP A 1 130 ? 7.498 -3.902 4.141 1.00 85.00 130 ASP A C 1
ATOM 1059 O O . ASP A 1 130 ? 7.052 -2.990 4.832 1.00 85.00 130 ASP A O 1
ATOM 1063 N N . PHE A 1 131 ? 8.306 -3.688 3.106 1.00 86.69 131 PHE A N 1
ATOM 1064 C CA . PHE A 1 131 ? 8.681 -2.340 2.668 1.00 86.69 131 PHE A CA 1
ATOM 1065 C C . PHE A 1 131 ? 7.603 -1.690 1.793 1.00 86.69 131 PHE A C 1
ATOM 1067 O O . PHE A 1 131 ? 7.649 -0.487 1.563 1.00 86.69 131 PHE A O 1
ATOM 1074 N N . ALA A 1 132 ? 6.647 -2.478 1.296 1.00 90.12 132 ALA A N 1
ATOM 1075 C CA . ALA A 1 132 ? 5.497 -1.974 0.558 1.00 90.12 132 ALA A CA 1
ATOM 1076 C C . ALA A 1 132 ? 4.357 -1.547 1.487 1.00 90.12 132 ALA A C 1
ATOM 1078 O O . ALA A 1 132 ? 4.251 -2.021 2.620 1.00 90.12 132 ALA A O 1
ATOM 1079 N N . PHE A 1 133 ? 3.434 -0.741 0.960 1.00 87.56 133 PHE A N 1
ATOM 1080 C CA . PHE A 1 133 ? 2.189 -0.441 1.658 1.00 87.56 133 PHE A CA 1
ATOM 1081 C C . PHE A 1 133 ? 1.361 -1.723 1.842 1.00 87.56 133 PHE A C 1
ATOM 1083 O O . PHE A 1 133 ? 1.069 -2.458 0.891 1.00 87.56 133 PHE A O 1
ATOM 1090 N N . GLY A 1 134 ? 1.018 -2.023 3.094 1.00 85.25 134 GLY A N 1
ATOM 1091 C CA . GLY A 1 134 ? 0.200 -3.176 3.448 1.00 85.25 134 GLY A CA 1
ATOM 1092 C C . GLY A 1 134 ? -1.275 -2.909 3.167 1.00 85.25 134 GLY A C 1
ATOM 1093 O O . GLY A 1 134 ? -1.804 -1.870 3.541 1.00 85.25 134 GLY A O 1
ATOM 1094 N N . SER A 1 135 ? -1.960 -3.859 2.533 1.00 84.62 135 SER A N 1
ATOM 1095 C CA . SER A 1 135 ? -3.413 -3.797 2.345 1.00 84.62 135 SER A CA 1
ATOM 1096 C C . SER A 1 135 ? -4.107 -4.801 3.257 1.00 84.62 135 SER A C 1
ATOM 1098 O O . SER A 1 135 ? -3.771 -5.990 3.265 1.00 84.62 135 SER A O 1
ATOM 1100 N N . PHE A 1 136 ? -5.088 -4.312 4.012 1.00 85.88 136 PHE A N 1
ATOM 1101 C CA . PHE A 1 136 ? -5.845 -5.087 4.988 1.00 85.88 136 PHE A CA 1
ATOM 1102 C C . PHE A 1 136 ? -7.345 -4.824 4.840 1.00 85.88 136 PHE A C 1
ATOM 1104 O O . PHE A 1 136 ? -7.772 -3.855 4.217 1.00 85.88 136 PHE A O 1
ATOM 1111 N N . SER A 1 137 ? -8.158 -5.697 5.423 1.00 85.06 137 SER A N 1
ATOM 1112 C CA . SER A 1 137 ? -9.610 -5.584 5.427 1.00 85.06 137 SER A CA 1
ATOM 1113 C C . SER A 1 137 ? -10.189 -5.752 6.825 1.00 85.06 137 SER A C 1
ATOM 1115 O O . SER A 1 137 ? -9.663 -6.506 7.635 1.00 85.06 137 SER A O 1
ATOM 1117 N N . LEU A 1 138 ? -11.332 -5.119 7.077 1.00 83.44 138 LEU A N 1
ATOM 1118 C CA . LEU A 1 138 ? -12.148 -5.363 8.271 1.00 83.44 138 LEU A CA 1
ATOM 1119 C C . LEU A 1 138 ? -12.994 -6.645 8.160 1.00 83.44 138 LEU A C 1
ATOM 1121 O O . LEU A 1 138 ? -13.653 -7.036 9.118 1.00 83.44 138 LEU A O 1
ATOM 1125 N N . SER A 1 139 ? -13.020 -7.293 6.988 1.00 83.88 139 SER A N 1
ATOM 1126 C CA . SER A 1 139 ? -13.824 -8.490 6.736 1.00 83.88 139 SER A CA 1
ATOM 1127 C C . SER A 1 139 ? -12.951 -9.656 6.254 1.00 83.88 139 SER A C 1
ATOM 1129 O O . SER A 1 139 ? -12.218 -9.499 5.272 1.00 83.88 139 SER A O 1
ATOM 1131 N N . PRO A 1 140 ? -13.075 -10.854 6.862 1.00 83.50 140 PRO A N 1
ATOM 1132 C CA . PRO A 1 140 ? -12.390 -12.056 6.387 1.00 83.50 140 PRO A CA 1
ATOM 1133 C C . PRO A 1 140 ? -12.695 -12.384 4.920 1.00 83.50 140 PRO A C 1
ATOM 1135 O O . PRO A 1 140 ? -11.805 -12.792 4.174 1.00 83.50 140 PRO A O 1
ATOM 1138 N N . ASP A 1 141 ? -13.942 -12.183 4.484 1.00 82.25 141 ASP A N 1
ATOM 1139 C CA . ASP A 1 141 ? -14.359 -12.482 3.113 1.00 82.25 141 ASP A CA 1
ATOM 1140 C C . ASP A 1 141 ? -13.729 -11.519 2.111 1.00 82.25 141 ASP A C 1
ATOM 1142 O O . ASP A 1 141 ? -13.266 -11.941 1.051 1.00 82.25 141 ASP A O 1
ATOM 1146 N N . ALA A 1 142 ? -13.668 -10.231 2.449 1.00 77.94 142 ALA A N 1
ATOM 1147 C CA . ALA A 1 142 ? -12.987 -9.248 1.618 1.00 77.94 142 ALA A CA 1
ATOM 1148 C C . ALA A 1 142 ? -11.470 -9.500 1.574 1.00 77.94 142 ALA A C 1
ATOM 1150 O O . ALA A 1 142 ? -10.893 -9.438 0.492 1.00 77.94 142 ALA A O 1
ATOM 1151 N N . ALA A 1 143 ? -10.848 -9.886 2.693 1.00 82.50 143 ALA A N 1
ATOM 1152 C CA . ALA A 1 143 ? -9.443 -10.293 2.730 1.00 82.50 143 ALA A CA 1
ATOM 1153 C C . ALA A 1 143 ? -9.160 -11.520 1.839 1.00 82.50 143 ALA A C 1
ATOM 1155 O O . ALA A 1 143 ? -8.165 -11.541 1.115 1.00 82.50 143 ALA A O 1
ATOM 1156 N N . CYS A 1 144 ? -10.050 -12.522 1.837 1.00 79.44 144 CYS A N 1
ATOM 1157 C CA . CYS A 1 144 ? -9.934 -13.688 0.952 1.00 79.44 144 CYS A CA 1
ATOM 1158 C C . CYS A 1 144 ? -10.059 -13.300 -0.523 1.00 79.44 144 CYS A C 1
ATOM 1160 O O . CYS A 1 144 ? -9.224 -13.701 -1.331 1.00 79.44 144 CYS A O 1
ATOM 1162 N N . ARG A 1 145 ? -11.080 -12.500 -0.868 1.00 77.31 145 ARG A N 1
ATOM 1163 C CA . ARG A 1 145 ? -11.273 -12.010 -2.241 1.00 77.31 145 ARG A CA 1
ATOM 1164 C C . ARG A 1 145 ? -10.056 -11.228 -2.719 1.00 77.31 145 ARG A C 1
ATOM 1166 O O . ARG A 1 145 ? -9.598 -11.462 -3.831 1.00 77.31 145 ARG A O 1
ATOM 1173 N N . TYR A 1 146 ? -9.507 -10.364 -1.863 1.00 73.19 146 TYR A N 1
ATOM 1174 C CA . TYR A 1 146 ? -8.309 -9.588 -2.171 1.00 73.19 146 TYR A CA 1
ATOM 1175 C C . TYR A 1 146 ? -7.096 -10.483 -2.464 1.00 73.19 146 TYR A C 1
ATOM 1177 O O . TYR A 1 146 ? -6.363 -10.256 -3.421 1.00 73.19 146 TYR A O 1
ATOM 1185 N N . ALA A 1 147 ? -6.923 -11.554 -1.691 1.00 75.44 147 ALA A N 1
ATOM 1186 C CA . ALA A 1 147 ? -5.857 -12.526 -1.916 1.00 75.44 147 ALA A CA 1
ATOM 1187 C C . ALA A 1 147 ? -6.074 -13.424 -3.151 1.00 75.44 147 ALA A C 1
ATOM 1189 O O . ALA A 1 147 ? -5.185 -14.206 -3.483 1.00 75.44 147 ALA A O 1
ATOM 1190 N N . GLY A 1 148 ? -7.224 -13.332 -3.830 1.00 73.38 148 GLY A N 1
ATOM 1191 C CA . GLY A 1 148 ? -7.594 -14.231 -4.925 1.00 73.38 148 GLY A CA 1
ATOM 1192 C C . GLY A 1 148 ? -7.946 -15.645 -4.457 1.00 73.38 148 GLY A C 1
ATOM 1193 O O . GLY A 1 148 ? -7.901 -16.574 -5.256 1.00 73.38 148 GLY A O 1
ATOM 1194 N N . LEU A 1 149 ? -8.277 -15.812 -3.172 1.00 67.75 149 LEU A N 1
ATOM 1195 C CA . LEU A 1 149 ? -8.589 -17.106 -2.573 1.00 67.75 149 LEU A CA 1
ATOM 1196 C C . LEU A 1 149 ? -10.054 -17.471 -2.804 1.00 67.75 149 LEU A C 1
ATOM 1198 O O . LEU A 1 149 ? -10.969 -16.779 -2.341 1.00 67.75 149 LEU A O 1
ATOM 1202 N N . ASN A 1 150 ? -10.282 -18.608 -3.453 1.00 64.50 150 ASN A N 1
ATOM 1203 C CA . ASN A 1 150 ? -11.626 -19.147 -3.648 1.00 64.50 150 ASN A CA 1
ATOM 1204 C C . ASN A 1 150 ? -12.071 -19.989 -2.439 1.00 64.50 150 ASN A C 1
ATOM 1206 O O . ASN A 1 150 ? -11.263 -20.442 -1.633 1.00 64.50 150 ASN A O 1
ATOM 1210 N N . ALA A 1 151 ? -13.378 -20.249 -2.309 1.00 58.28 151 ALA A N 1
ATOM 1211 C CA . ALA A 1 151 ? -13.936 -21.001 -1.175 1.00 58.28 151 ALA A CA 1
ATOM 1212 C C . ALA A 1 151 ? -13.363 -22.427 -1.005 1.00 58.28 151 ALA A C 1
ATOM 1214 O O . ALA A 1 151 ? -13.465 -22.993 0.080 1.00 58.28 151 ALA A O 1
ATOM 1215 N N . SER A 1 152 ? -12.776 -22.998 -2.061 1.00 57.47 152 SER A N 1
ATOM 1216 C CA . SER A 1 152 ? -12.175 -24.337 -2.082 1.00 57.47 152 SER A CA 1
ATOM 1217 C C . SER A 1 152 ? -10.692 -24.380 -1.706 1.00 57.47 152 SER A C 1
ATOM 1219 O O . SER A 1 152 ? -10.146 -25.471 -1.559 1.00 57.47 152 SER A O 1
ATOM 1221 N N . GLU A 1 153 ? -10.020 -23.234 -1.599 1.00 62.84 153 GLU A N 1
ATOM 1222 C CA . GLU A 1 153 ? -8.592 -23.169 -1.282 1.00 62.84 153 GLU A CA 1
ATOM 1223 C C . GLU A 1 153 ? -8.379 -23.034 0.227 1.00 62.84 153 GLU A C 1
ATOM 1225 O O . GLU A 1 153 ? -9.215 -22.481 0.947 1.00 62.84 153 GLU A O 1
ATOM 1230 N N . GLN A 1 154 ? -7.255 -23.556 0.727 1.00 63.31 154 GLN A N 1
ATOM 1231 C CA . GLN A 1 154 ? -6.867 -23.316 2.113 1.00 63.31 154 GLN A CA 1
ATOM 1232 C C . GLN A 1 154 ? -6.646 -21.818 2.312 1.00 63.31 154 GLN A C 1
ATOM 1234 O O . GLN A 1 154 ? -5.756 -21.217 1.716 1.00 63.31 154 GLN A O 1
ATOM 1239 N N . LYS A 1 155 ? -7.484 -21.222 3.159 1.00 71.69 155 LYS A N 1
ATOM 1240 C CA . LYS A 1 155 ? -7.424 -19.802 3.481 1.00 71.69 155 LYS A CA 1
ATOM 1241 C C . LYS A 1 155 ? -6.393 -19.580 4.575 1.00 71.69 155 LYS A C 1
ATOM 1243 O O . LYS A 1 155 ? -6.575 -20.062 5.692 1.00 71.69 155 LYS A O 1
ATOM 1248 N N . VAL A 1 156 ? -5.349 -18.819 4.270 1.00 74.19 156 VAL A N 1
ATOM 1249 C CA . VAL A 1 156 ? -4.458 -18.274 5.292 1.00 74.19 156 VAL A CA 1
ATOM 1250 C C . VAL A 1 156 ? -4.854 -16.825 5.534 1.00 74.19 156 VAL A C 1
ATOM 1252 O O . VAL A 1 156 ? -4.775 -15.987 4.635 1.00 74.19 156 VAL A O 1
ATOM 1255 N N . LEU A 1 157 ? -5.297 -16.546 6.757 1.00 81.88 157 LEU A N 1
ATOM 1256 C CA . LEU A 1 157 ? -5.641 -15.209 7.221 1.00 81.88 157 LEU A CA 1
ATOM 1257 C C . LEU A 1 157 ? -4.675 -14.808 8.327 1.00 81.88 157 LEU A C 1
ATOM 1259 O O . LEU A 1 157 ? -4.452 -15.573 9.265 1.00 81.88 157 LEU A O 1
ATOM 1263 N N . VAL A 1 158 ? -4.128 -13.604 8.213 1.00 82.56 158 VAL A N 1
ATOM 1264 C CA . VAL A 1 158 ? -3.312 -12.979 9.252 1.00 82.56 158 VAL A CA 1
ATOM 1265 C C . VAL A 1 158 ? -4.082 -11.797 9.801 1.00 82.56 158 VAL A C 1
ATOM 1267 O O . VAL A 1 158 ? -4.566 -10.961 9.038 1.00 82.56 158 VAL A O 1
ATOM 1270 N N . THR A 1 159 ? -4.202 -11.742 11.120 1.00 87.25 159 THR A N 1
ATOM 1271 C CA . THR A 1 159 ? -4.789 -10.613 11.834 1.00 87.25 159 THR A CA 1
ATOM 1272 C C . THR A 1 159 ? -3.687 -9.692 12.331 1.00 87.25 159 THR A C 1
ATOM 1274 O O . THR A 1 159 ? -2.629 -10.152 12.765 1.00 87.25 159 THR A O 1
ATOM 1277 N N . TYR A 1 160 ? -3.948 -8.397 12.276 1.00 86.00 160 TYR A N 1
ATOM 1278 C CA . TYR A 1 160 ? -3.096 -7.354 12.815 1.00 86.00 160 TYR A CA 1
ATOM 1279 C C . TYR A 1 160 ? -3.974 -6.395 13.614 1.00 86.00 160 TYR A C 1
ATOM 1281 O O . TYR A 1 160 ? -5.020 -5.977 13.123 1.00 86.00 160 TYR A O 1
ATOM 1289 N N . ASP A 1 161 ? -3.547 -6.072 14.830 1.00 87.25 161 ASP A N 1
ATOM 1290 C CA . ASP A 1 161 ? -4.214 -5.100 15.691 1.00 87.25 161 ASP A CA 1
ATOM 1291 C C . ASP A 1 161 ? -3.394 -3.799 15.677 1.00 87.25 161 ASP A C 1
ATOM 1293 O O . ASP A 1 161 ? -2.437 -3.677 16.456 1.00 87.25 161 ASP A O 1
ATOM 1297 N N . PRO A 1 162 ? -3.667 -2.855 14.750 1.00 83.94 162 PRO A N 1
ATOM 1298 C CA . PRO A 1 162 ? -2.986 -1.570 14.735 1.00 83.94 162 PRO A CA 1
ATOM 1299 C C . PRO A 1 162 ? -3.198 -0.829 16.058 1.00 83.94 162 PRO A C 1
ATOM 1301 O O . PRO A 1 162 ? -4.334 -0.714 16.522 1.00 83.94 162 PRO A O 1
ATOM 1304 N N . PRO A 1 163 ? -2.129 -0.298 16.679 1.00 84.25 163 PRO A N 1
ATOM 1305 C CA . PRO A 1 163 ? -2.276 0.489 17.892 1.00 84.25 163 PRO A CA 1
ATOM 1306 C C . PRO A 1 163 ? -3.058 1.771 17.590 1.00 84.25 163 PRO A C 1
ATOM 1308 O O . PRO A 1 163 ? -2.863 2.392 16.540 1.00 84.25 163 PRO A O 1
ATOM 1311 N N . ALA A 1 164 ? -3.903 2.206 18.525 1.00 82.69 164 ALA A N 1
ATOM 1312 C CA . ALA A 1 164 ? -4.560 3.505 18.431 1.00 82.69 164 ALA A CA 1
ATOM 1313 C C . ALA A 1 164 ? -3.522 4.629 18.236 1.00 82.69 164 ALA A C 1
ATOM 1315 O O . ALA A 1 164 ? -2.474 4.652 18.887 1.00 82.69 164 ALA A O 1
ATOM 1316 N N . GLY A 1 165 ? -3.809 5.561 17.326 1.00 81.88 165 GLY A N 1
ATOM 1317 C CA . GLY A 1 165 ? -2.872 6.609 16.918 1.00 81.88 165 GLY A CA 1
ATOM 1318 C C . GLY A 1 165 ? -1.916 6.213 15.787 1.00 81.88 165 GLY A C 1
ATOM 1319 O O . GLY A 1 165 ? -1.105 7.041 15.383 1.00 81.88 165 GLY A O 1
ATOM 1320 N N . SER A 1 166 ? -1.999 4.985 15.267 1.00 84.56 166 SER A N 1
ATOM 1321 C CA . SER A 1 166 ? -1.291 4.593 14.043 1.00 84.56 166 SER A CA 1
ATOM 1322 C C . SER A 1 166 ? -1.825 5.334 12.814 1.00 84.56 166 SER A C 1
ATOM 1324 O O . SER A 1 166 ? -3.009 5.682 12.730 1.00 84.56 166 SER A O 1
ATOM 1326 N N . HIS A 1 167 ? -0.915 5.579 11.870 1.00 84.81 167 HIS A N 1
ATOM 1327 C CA . HIS A 1 167 ? -1.212 6.204 10.590 1.00 84.81 167 HIS A CA 1
ATOM 1328 C C . HIS A 1 167 ? -1.620 5.131 9.587 1.00 84.81 167 HIS A C 1
ATOM 1330 O O . HIS A 1 167 ? -0.792 4.331 9.164 1.00 84.81 167 HIS A O 1
ATOM 1336 N N . GLU A 1 168 ? -2.900 5.102 9.237 1.00 82.38 168 GLU A N 1
ATOM 1337 C CA . GLU A 1 168 ? -3.494 4.096 8.359 1.00 82.38 168 GLU A CA 1
ATOM 1338 C C . GLU A 1 168 ? -4.618 4.744 7.558 1.00 82.3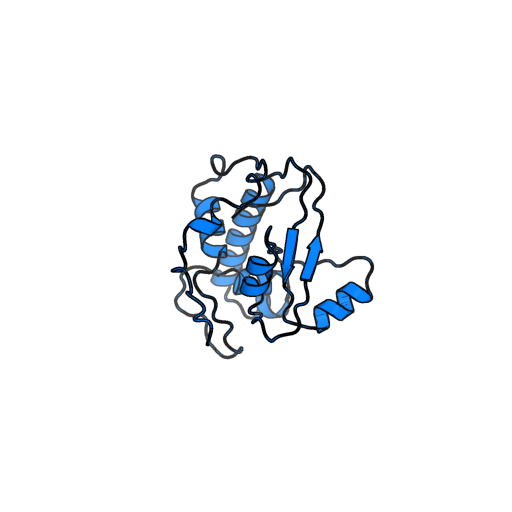8 168 GLU A C 1
ATOM 1340 O O . GLU A 1 168 ? -5.398 5.536 8.096 1.00 82.38 168 GLU A O 1
ATOM 1345 N N . LEU A 1 169 ? -4.745 4.389 6.281 1.00 79.44 169 LEU A N 1
ATOM 1346 C CA . LEU A 1 169 ? -5.727 4.986 5.380 1.00 79.44 169 LEU A CA 1
ATOM 1347 C C . LEU A 1 169 ? -6.925 4.055 5.149 1.00 79.44 169 LEU A C 1
ATOM 1349 O O . LEU A 1 169 ? -6.770 2.939 4.655 1.00 79.44 169 LEU A O 1
ATOM 1353 N N . TYR A 1 170 ? -8.138 4.532 5.452 1.00 73.38 170 TYR A N 1
ATOM 1354 C CA . TYR A 1 170 ? -9.371 3.794 5.158 1.00 73.38 170 TYR A CA 1
ATOM 1355 C C . TYR A 1 170 ? -9.881 4.075 3.744 1.00 73.38 170 TYR A C 1
ATOM 1357 O O . TYR A 1 170 ? -10.273 5.200 3.396 1.00 73.38 170 TYR A O 1
ATOM 1365 N N . MET A 1 171 ? -9.904 3.020 2.936 1.00 70.38 171 MET A N 1
ATOM 1366 C CA . MET A 1 171 ? -10.230 3.038 1.511 1.00 70.38 171 MET A CA 1
ATOM 1367 C C . MET A 1 171 ? -11.610 2.452 1.229 1.00 70.38 171 MET A C 1
ATOM 1369 O O . MET A 1 171 ? -11.927 1.385 1.794 1.00 70.38 171 MET A O 1
#